Protein AF-A0A2S8GTS0-F1 (afdb_monomer_lite)

pLDDT: mean 87.64, std 12.95, range [44.84, 98.56]

Foldseek 3Di:
DDPVVVVVVLVVVLVVLLVCCVVPVPVSLVCCVVNVVSCVVVVVLQSCVVNQDLVVLLVVLVVQLVVLVVVQVVFDDDPPRPDSCSVVSSLQSLLVSLLSCVVNVVLVSSVVSLVVSCVVPPDPVSVVSSVCSSVSDNDDDDPPDDD

Organism: NCBI:txid124

Sequence (147 aa):
MSLNGYLLETERSVELFLRMATEQPVLAEQLYSITEDDLVKQGRYQECGPFLRPKQDYDQARARYRLTKKQEKSLPAGKRSPPKTATLFFYRDVIRLVALLVQNDRLEDARWVREHALKVIDNDRFQGLLEEAMRGKFPQISPHEEF

Structure (mmCIF, N/CA/C/O backbone):
data_AF-A0A2S8GTS0-F1
#
_entry.id   AF-A0A2S8GTS0-F1
#
loop_
_atom_site.group_PDB
_atom_site.id
_atom_site.type_symbol
_atom_site.label_atom_id
_atom_site.label_alt_id
_atom_site.label_comp_id
_atom_site.label_asym_id
_atom_site.label_entity_id
_atom_site.label_seq_id
_atom_site.pdbx_PDB_ins_code
_atom_site.Cartn_x
_atom_site.Cartn_y
_atom_site.Cartn_z
_atom_site.occupancy
_atom_site.B_iso_or_equiv
_atom_site.auth_seq_id
_atom_site.auth_comp_id
_atom_site.auth_asym_id
_atom_site.auth_atom_id
_atom_site.pdbx_PDB_model_num
ATOM 1 N N . MET A 1 1 ? 20.798 -10.227 18.750 1.00 44.84 1 MET A N 1
ATOM 2 C CA . MET A 1 1 ? 19.446 -9.659 18.940 1.00 44.84 1 MET A CA 1
ATOM 3 C C . MET A 1 1 ? 18.492 -10.825 19.131 1.00 44.84 1 MET A C 1
ATOM 5 O O . MET A 1 1 ? 18.595 -11.784 18.378 1.00 44.84 1 MET A O 1
ATOM 9 N N . SER A 1 2 ? 17.669 -10.810 20.178 1.00 47.91 2 SER A N 1
ATOM 10 C CA . SER A 1 2 ? 16.706 -11.882 20.465 1.00 47.91 2 SER A CA 1
ATOM 11 C C . SER A 1 2 ? 15.424 -11.643 19.668 1.00 47.91 2 SER A C 1
ATOM 13 O O . SER A 1 2 ? 14.894 -10.534 19.708 1.00 47.91 2 SER A O 1
ATOM 15 N N . LEU A 1 3 ? 14.924 -12.671 18.976 1.00 52.88 3 LEU A N 1
ATOM 16 C CA . LEU A 1 3 ? 13.661 -12.635 18.224 1.00 52.88 3 LEU A CA 1
ATOM 17 C C . LEU A 1 3 ? 12.484 -12.197 19.116 1.00 52.88 3 LEU A C 1
ATOM 19 O O . LEU A 1 3 ? 11.642 -11.413 18.692 1.00 52.88 3 LEU A O 1
ATOM 23 N N . ASN A 1 4 ? 12.487 -12.629 20.383 1.00 56.69 4 ASN A N 1
ATOM 24 C CA . ASN A 1 4 ? 11.463 -12.256 21.359 1.00 56.69 4 ASN A CA 1
ATOM 25 C C . ASN A 1 4 ? 11.500 -10.761 21.699 1.00 56.69 4 ASN A C 1
ATOM 27 O O . ASN A 1 4 ? 10.451 -10.170 21.914 1.00 56.69 4 ASN A O 1
ATOM 31 N N . GLY A 1 5 ? 12.684 -10.137 21.726 1.00 53.03 5 GLY A N 1
ATOM 32 C CA . GLY A 1 5 ? 12.807 -8.700 21.997 1.00 53.03 5 GLY A CA 1
ATOM 33 C C . GLY A 1 5 ? 12.197 -7.851 20.883 1.00 53.03 5 GLY A C 1
ATOM 34 O O . GLY A 1 5 ? 11.430 -6.940 21.163 1.00 53.03 5 GLY A O 1
ATOM 35 N N . TYR A 1 6 ? 12.463 -8.218 19.626 1.00 58.84 6 TYR A N 1
ATOM 36 C CA . TYR A 1 6 ? 11.900 -7.537 18.459 1.00 58.84 6 TYR A CA 1
ATOM 37 C C . TYR A 1 6 ? 10.370 -7.670 18.399 1.00 58.84 6 TYR A C 1
ATOM 39 O O . TYR A 1 6 ? 9.679 -6.684 18.181 1.00 58.84 6 TYR A O 1
ATOM 47 N N . LEU A 1 7 ? 9.827 -8.863 18.677 1.00 57.84 7 LEU A N 1
ATOM 48 C CA . LEU A 1 7 ? 8.376 -9.093 18.705 1.00 57.84 7 LEU A CA 1
ATOM 49 C C . LEU A 1 7 ? 7.669 -8.275 19.803 1.00 57.84 7 LEU A C 1
ATOM 51 O O . LEU A 1 7 ? 6.654 -7.641 19.528 1.00 57.84 7 LEU A O 1
ATOM 55 N N . LEU A 1 8 ? 8.239 -8.218 21.012 1.00 61.56 8 LEU A N 1
ATOM 56 C CA . LEU A 1 8 ? 7.715 -7.410 22.123 1.00 61.56 8 LEU A CA 1
ATOM 57 C C . LEU A 1 8 ? 7.779 -5.898 21.843 1.00 61.56 8 LEU A C 1
ATOM 59 O O . LEU A 1 8 ? 6.886 -5.155 22.251 1.00 61.56 8 LEU A O 1
ATOM 63 N N . GLU A 1 9 ? 8.825 -5.426 21.162 1.00 68.75 9 GLU A N 1
ATOM 64 C CA . GLU A 1 9 ? 8.941 -4.023 20.745 1.00 68.75 9 GLU A CA 1
ATOM 65 C C . GLU A 1 9 ? 7.926 -3.671 19.650 1.00 68.75 9 GLU A C 1
ATOM 67 O O . GLU A 1 9 ? 7.309 -2.605 19.710 1.00 68.75 9 GLU A O 1
ATOM 72 N N . THR A 1 10 ? 7.692 -4.578 18.698 1.00 68.56 10 THR A N 1
ATOM 73 C CA . THR A 1 10 ? 6.692 -4.413 17.636 1.00 68.56 10 THR A CA 1
ATOM 74 C C . THR A 1 10 ? 5.261 -4.393 18.187 1.00 68.56 10 THR A C 1
ATOM 76 O O . THR A 1 10 ? 4.475 -3.530 17.797 1.00 68.56 10 THR A O 1
ATOM 79 N N . GLU A 1 11 ? 4.913 -5.270 19.134 1.00 74.88 11 GLU A N 1
ATOM 80 C CA . GLU A 1 11 ? 3.597 -5.250 19.798 1.00 74.88 11 GLU A CA 1
ATOM 81 C C . GLU A 1 11 ? 3.366 -3.939 20.562 1.00 74.88 11 GLU A C 1
ATOM 83 O O . GLU A 1 11 ? 2.363 -3.261 20.338 1.00 74.88 11 GLU A O 1
ATOM 88 N N . ARG A 1 12 ? 4.339 -3.508 21.376 1.00 79.94 12 ARG A N 1
ATOM 89 C CA . ARG A 1 12 ? 4.253 -2.237 22.119 1.00 79.94 12 ARG A CA 1
ATOM 90 C C . ARG A 1 12 ? 4.150 -1.019 21.205 1.00 79.94 12 ARG A C 1
ATOM 92 O O . ARG A 1 12 ? 3.462 -0.060 21.546 1.00 79.94 12 ARG A O 1
ATOM 99 N N . SER A 1 13 ? 4.830 -1.046 20.060 1.00 82.00 13 SER A N 1
ATOM 100 C CA . SER A 1 13 ? 4.794 0.049 19.084 1.00 82.00 13 SER A CA 1
ATOM 101 C C . SER A 1 13 ? 3.420 0.168 18.425 1.00 82.00 13 SER A C 1
ATOM 103 O O . SER A 1 13 ? 2.912 1.279 18.270 1.00 82.00 13 SER A O 1
ATOM 105 N N . VAL A 1 14 ? 2.782 -0.963 18.102 1.00 86.88 14 VAL A N 1
ATOM 106 C CA . VAL A 1 14 ? 1.412 -0.988 17.570 1.00 86.88 14 VAL A CA 1
ATOM 107 C C . VAL A 1 14 ? 0.402 -0.532 18.621 1.00 86.88 14 VAL A C 1
ATOM 109 O O . VAL A 1 14 ? -0.426 0.325 18.326 1.00 86.88 14 VAL A O 1
ATOM 112 N N . GLU A 1 15 ? 0.484 -1.022 19.858 1.00 88.25 15 GLU A N 1
ATOM 113 C CA . GLU A 1 15 ? -0.424 -0.590 20.931 1.00 88.25 15 GLU A CA 1
ATOM 114 C C . GLU A 1 15 ? -0.308 0.911 21.224 1.00 88.25 15 GLU A C 1
ATOM 116 O O . GLU A 1 15 ? -1.322 1.606 21.344 1.00 88.25 15 GLU A O 1
ATOM 121 N N . LEU A 1 16 ? 0.923 1.433 21.286 1.00 87.75 16 LEU A N 1
ATOM 122 C CA . LEU A 1 16 ? 1.165 2.862 21.462 1.00 87.75 16 LEU A CA 1
ATOM 123 C C . LEU A 1 16 ? 0.562 3.666 20.308 1.00 87.75 16 LEU A C 1
ATOM 125 O O . LEU A 1 16 ? -0.114 4.667 20.548 1.00 87.75 16 LEU A O 1
ATOM 129 N N . PHE A 1 17 ? 0.761 3.211 19.069 1.00 91.50 17 PHE A N 1
ATOM 130 C CA . PHE A 1 17 ? 0.177 3.844 17.894 1.00 91.50 17 PHE A CA 1
ATOM 131 C C . PHE A 1 17 ? -1.353 3.875 17.953 1.00 91.50 17 PHE A C 1
ATOM 133 O O . PHE A 1 17 ? -1.939 4.931 17.740 1.00 91.50 17 PHE A O 1
ATOM 140 N N . LEU A 1 18 ? -2.010 2.761 18.286 1.00 91.06 18 LEU A N 1
ATOM 141 C CA . LEU A 1 18 ? -3.476 2.690 18.357 1.00 91.06 18 LEU A CA 1
ATOM 142 C C . LEU A 1 18 ? -4.045 3.604 19.448 1.00 91.06 18 LEU A C 1
ATOM 144 O O . LEU A 1 18 ? -5.069 4.267 19.254 1.00 91.06 18 LEU A O 1
ATOM 148 N N . ARG A 1 19 ? -3.349 3.709 20.582 1.00 91.12 19 ARG A N 1
ATOM 149 C CA . ARG A 1 19 ? -3.705 4.671 21.625 1.00 91.12 19 ARG A CA 1
ATOM 150 C C . ARG A 1 19 ? -3.560 6.110 21.128 1.00 91.12 19 ARG A C 1
ATOM 152 O O . ARG A 1 19 ? -4.479 6.912 21.288 1.00 91.12 19 ARG A O 1
ATOM 159 N N . MET A 1 20 ? -2.448 6.425 20.466 1.00 89.44 20 MET A N 1
ATOM 160 C CA . MET A 1 20 ? -2.226 7.740 19.862 1.00 89.44 20 MET A CA 1
ATOM 161 C C . MET A 1 20 ? -3.240 8.065 18.764 1.00 89.44 20 MET A C 1
ATOM 163 O O . MET A 1 20 ? -3.662 9.208 18.668 1.00 89.44 20 MET A O 1
ATOM 167 N N . ALA A 1 21 ? -3.672 7.088 17.968 1.00 91.00 21 ALA A N 1
ATOM 168 C CA . ALA A 1 21 ? -4.705 7.270 16.951 1.00 91.00 21 ALA A CA 1
ATOM 169 C C . ALA A 1 21 ? -6.033 7.750 17.552 1.00 91.00 21 ALA A C 1
ATOM 171 O O . ALA A 1 21 ? -6.744 8.534 16.927 1.00 91.00 21 ALA A O 1
ATOM 172 N N . THR A 1 22 ? -6.330 7.325 18.781 1.00 90.00 22 THR A N 1
ATOM 173 C CA . THR A 1 22 ? -7.530 7.736 19.517 1.00 90.00 22 THR A CA 1
ATOM 174 C C . THR A 1 22 ? -7.357 9.112 20.164 1.00 90.00 22 THR A C 1
ATOM 176 O O . THR A 1 22 ? -8.251 9.951 20.092 1.00 90.00 22 THR A O 1
ATOM 179 N N . GLU A 1 23 ? -6.212 9.356 20.805 1.00 91.75 23 GLU A N 1
ATOM 180 C CA . GLU A 1 23 ? -5.979 10.570 21.601 1.00 91.75 23 GLU A CA 1
ATOM 181 C C . GLU A 1 23 ? -5.496 11.766 20.755 1.00 91.75 23 GLU A C 1
ATOM 183 O O . GLU A 1 23 ? -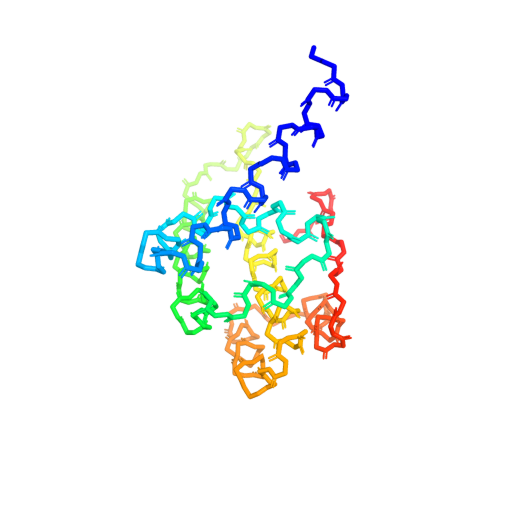5.786 12.919 21.072 1.00 91.75 23 GLU A O 1
ATOM 188 N N . GLN A 1 24 ? -4.728 11.507 19.694 1.00 90.50 24 GLN A N 1
ATOM 189 C CA . GLN A 1 24 ? -3.992 12.494 18.896 1.00 90.50 24 GLN A CA 1
ATOM 190 C C . GLN A 1 24 ? -3.953 12.091 17.405 1.00 90.50 24 GLN A C 1
ATOM 192 O O . GLN A 1 24 ? -2.882 11.798 16.861 1.00 90.50 24 GLN A O 1
ATOM 197 N N . PRO A 1 25 ? -5.100 12.111 16.700 1.00 88.75 25 PRO A N 1
ATOM 198 C CA . PRO A 1 25 ? -5.218 11.579 15.338 1.00 88.75 25 PRO A CA 1
ATOM 199 C C . PRO A 1 25 ? -4.277 12.254 14.328 1.00 88.75 25 PRO A C 1
ATOM 201 O O . PRO A 1 25 ? -3.727 11.586 13.458 1.00 88.75 25 PRO A O 1
ATOM 204 N N . VAL A 1 26 ? -4.016 13.558 14.480 1.00 89.12 26 VAL A N 1
ATOM 205 C CA . VAL A 1 26 ? -3.086 14.306 13.612 1.00 89.12 26 VAL A CA 1
ATOM 206 C C . VAL A 1 26 ? -1.650 13.792 13.742 1.00 89.12 26 VAL A C 1
ATOM 208 O O . VAL A 1 26 ? -0.929 13.696 12.752 1.00 89.12 26 VAL A O 1
ATOM 211 N N . LEU A 1 27 ? -1.219 13.453 14.959 1.00 87.38 27 LEU A N 1
ATOM 212 C CA . LEU A 1 27 ? 0.125 12.930 15.192 1.00 87.38 27 LEU A CA 1
ATOM 213 C C . LEU A 1 27 ? 0.229 11.469 14.739 1.00 87.38 27 LEU A C 1
ATOM 215 O O . LEU A 1 27 ? 1.231 11.080 14.144 1.00 87.38 27 LEU A O 1
ATOM 219 N N . ALA A 1 28 ? -0.820 10.674 14.961 1.00 90.00 28 ALA A N 1
ATOM 220 C CA . ALA A 1 28 ? -0.889 9.305 14.460 1.00 90.00 28 ALA A CA 1
ATOM 221 C C . ALA A 1 28 ? -0.785 9.257 12.929 1.00 90.00 28 ALA A C 1
ATOM 223 O O . ALA A 1 28 ? -0.053 8.436 12.387 1.00 90.00 28 ALA A O 1
ATOM 224 N N . GLU A 1 29 ? -1.412 10.195 12.225 1.00 89.38 29 GLU A N 1
ATOM 225 C CA . GLU A 1 29 ? -1.317 10.281 10.768 1.00 89.38 29 GLU A CA 1
ATOM 226 C C . GLU A 1 29 ? 0.125 10.485 10.266 1.00 89.38 29 GLU A C 1
ATOM 228 O O . GLU A 1 29 ? 0.523 9.909 9.255 1.00 89.38 29 GLU A O 1
ATOM 233 N N . GLN A 1 30 ? 0.945 11.242 11.000 1.00 87.00 30 GLN A N 1
ATOM 234 C CA . GLN A 1 30 ? 2.363 11.430 10.672 1.00 87.00 30 GLN A CA 1
ATOM 235 C C . GLN A 1 30 ? 3.193 10.161 10.910 1.00 87.00 30 GLN A C 1
ATOM 237 O O . GLN A 1 30 ? 4.163 9.906 10.194 1.00 87.00 30 GLN A O 1
ATOM 242 N N . LEU A 1 31 ? 2.814 9.364 11.909 1.00 88.56 31 LEU A N 1
ATOM 243 C CA . LEU A 1 31 ? 3.525 8.146 12.299 1.00 88.56 31 LEU A CA 1
ATOM 244 C C . LEU A 1 31 ? 3.069 6.906 11.532 1.00 88.56 31 LEU A C 1
ATOM 246 O O . LEU A 1 31 ? 3.812 5.927 11.491 1.00 88.56 31 LEU A O 1
ATOM 250 N N . TYR A 1 32 ? 1.898 6.955 10.893 1.00 90.56 32 TYR A N 1
ATOM 251 C CA . TYR A 1 32 ? 1.297 5.813 10.210 1.00 90.56 32 TYR A CA 1
ATOM 252 C C . TYR A 1 32 ? 2.254 5.145 9.218 1.00 90.56 32 TYR A C 1
ATOM 254 O O . TYR A 1 32 ? 2.394 3.928 9.225 1.00 90.56 32 TYR A O 1
ATOM 262 N N . SER A 1 33 ? 3.004 5.932 8.439 1.00 85.75 33 SER A N 1
ATOM 263 C CA . SER A 1 33 ? 3.965 5.395 7.460 1.00 85.75 33 SER A CA 1
ATOM 264 C C . SER A 1 33 ? 5.053 4.492 8.066 1.00 85.75 33 SER A C 1
ATOM 266 O O . SER A 1 33 ? 5.623 3.659 7.364 1.00 85.75 33 SER A O 1
ATOM 268 N N . ILE A 1 34 ? 5.345 4.644 9.362 1.00 86.38 34 ILE A N 1
ATOM 269 C CA . ILE A 1 34 ? 6.344 3.858 10.096 1.00 86.38 34 ILE A CA 1
ATOM 270 C C . ILE A 1 34 ? 5.697 2.606 10.701 1.00 86.38 34 ILE A C 1
ATOM 272 O O . ILE A 1 34 ? 6.320 1.548 10.743 1.00 86.38 34 ILE A O 1
ATOM 276 N N . THR A 1 35 ? 4.449 2.713 11.160 1.00 89.00 35 THR A N 1
ATOM 277 C CA . THR A 1 35 ? 3.731 1.643 11.870 1.00 89.00 35 THR A CA 1
ATOM 278 C C . THR A 1 35 ? 2.903 0.746 10.957 1.00 89.00 35 THR A C 1
ATOM 280 O O . THR A 1 35 ? 2.542 -0.358 11.361 1.00 89.00 35 THR A O 1
ATOM 283 N N . GLU A 1 36 ? 2.638 1.160 9.718 1.00 90.62 36 GLU A N 1
ATOM 284 C CA . GLU A 1 36 ? 1.833 0.404 8.759 1.00 90.62 36 GLU A CA 1
ATOM 285 C C . GLU A 1 36 ? 2.371 -1.018 8.546 1.00 90.62 36 GLU A C 1
ATOM 287 O O . GLU A 1 36 ? 1.611 -1.990 8.540 1.00 90.62 36 GLU A O 1
ATOM 292 N N . ASP A 1 37 ? 3.689 -1.170 8.370 1.00 89.12 37 ASP A N 1
ATOM 293 C CA . ASP A 1 37 ? 4.330 -2.477 8.171 1.00 89.12 37 ASP A CA 1
ATOM 294 C C . ASP A 1 37 ? 4.052 -3.425 9.341 1.00 89.12 37 ASP A C 1
ATOM 296 O O . ASP A 1 37 ? 3.794 -4.609 9.119 1.00 89.12 37 ASP A O 1
ATOM 300 N N . ASP A 1 38 ? 4.028 -2.911 10.565 1.00 90.00 38 ASP A N 1
ATOM 301 C CA . ASP A 1 38 ? 3.791 -3.713 11.758 1.00 90.00 38 ASP A CA 1
ATOM 302 C C . ASP A 1 38 ? 2.304 -4.009 11.976 1.00 90.00 38 ASP A C 1
ATOM 304 O O . ASP A 1 38 ? 1.961 -5.143 12.318 1.00 90.00 38 ASP A O 1
ATOM 308 N N . LEU A 1 39 ? 1.412 -3.063 11.662 1.00 91.06 39 LEU A N 1
ATOM 309 C CA . LEU A 1 39 ? -0.036 -3.301 11.630 1.00 91.06 39 LEU A CA 1
ATOM 310 C C . LEU A 1 39 ? -0.390 -4.431 10.654 1.00 91.06 39 LEU A C 1
ATOM 312 O O . LEU A 1 39 ? -1.102 -5.371 11.011 1.00 91.06 39 LEU A O 1
ATOM 316 N N . VAL A 1 40 ? 0.168 -4.400 9.441 1.00 91.19 40 VAL A N 1
ATOM 317 C CA . VAL A 1 40 ? -0.086 -5.430 8.423 1.00 91.19 40 VAL A CA 1
ATOM 318 C C . VAL A 1 40 ? 0.481 -6.790 8.824 1.00 91.19 40 VAL A C 1
ATOM 320 O O . VAL A 1 40 ? -0.205 -7.798 8.649 1.00 91.19 40 VAL A O 1
ATOM 323 N N . LYS A 1 41 ? 1.689 -6.850 9.403 1.00 89.25 41 LYS A N 1
ATOM 324 C CA . LYS A 1 41 ? 2.257 -8.114 9.915 1.00 89.25 41 LYS A CA 1
ATOM 325 C C . LYS A 1 41 ? 1.406 -8.728 11.028 1.00 89.25 41 LYS A C 1
ATOM 327 O O . LYS A 1 41 ? 1.329 -9.949 11.114 1.00 89.25 41 LYS A O 1
ATOM 332 N N . GLN A 1 42 ? 0.773 -7.899 11.858 1.00 89.81 42 GLN A N 1
ATOM 333 C CA . GLN A 1 42 ? -0.115 -8.342 12.937 1.00 89.81 42 GLN A CA 1
ATOM 334 C C . GLN A 1 42 ? -1.566 -8.585 12.483 1.00 89.81 42 GLN A C 1
ATOM 336 O O . GLN A 1 42 ? -2.414 -8.924 13.306 1.00 89.81 42 GLN A O 1
ATOM 341 N N . GLY A 1 43 ? -1.882 -8.409 11.195 1.00 91.00 43 GLY A N 1
ATOM 342 C CA . GLY A 1 43 ? -3.241 -8.589 10.676 1.00 91.00 43 GLY A CA 1
ATOM 343 C C . GLY A 1 43 ? -4.231 -7.489 11.082 1.00 91.00 43 GLY A C 1
ATOM 344 O O . GLY A 1 43 ? -5.438 -7.668 10.933 1.00 91.00 43 GLY A O 1
ATOM 345 N N . ARG A 1 44 ? -3.738 -6.351 11.586 1.00 93.44 44 ARG A N 1
ATOM 346 C CA . ARG A 1 44 ? -4.514 -5.175 12.017 1.00 93.44 44 ARG A CA 1
ATOM 347 C C . ARG A 1 44 ? -4.881 -4.298 10.816 1.00 93.44 44 ARG A C 1
ATOM 349 O O . ARG A 1 44 ? -4.431 -3.161 10.682 1.00 93.44 44 ARG A O 1
ATOM 356 N N . TYR A 1 45 ? -5.612 -4.874 9.862 1.00 95.00 45 TYR A N 1
ATOM 357 C CA . TYR A 1 45 ? -5.909 -4.204 8.594 1.00 95.00 45 TYR A CA 1
ATOM 358 C C . TYR A 1 45 ? -6.964 -3.107 8.727 1.00 95.00 45 TYR A C 1
ATOM 360 O O . TYR A 1 45 ? -6.885 -2.126 7.995 1.00 95.00 45 TYR A O 1
ATOM 368 N N . GLN A 1 46 ? -7.933 -3.250 9.634 1.00 95.06 46 GLN A N 1
ATOM 369 C CA . GLN A 1 46 ? -9.020 -2.273 9.804 1.00 95.06 46 GLN A CA 1
ATOM 370 C C . GLN A 1 46 ? -8.511 -0.962 10.414 1.00 95.06 46 GLN A C 1
ATOM 372 O O . GLN A 1 46 ? -8.975 0.135 10.118 1.00 95.06 46 GLN A O 1
ATOM 377 N N . GLU A 1 47 ? -7.484 -1.075 11.245 1.00 94.75 47 GLU A N 1
ATOM 378 C CA . GLU A 1 47 ? -6.821 0.019 11.934 1.00 94.75 47 GLU A CA 1
ATOM 379 C C . GLU A 1 47 ? -6.019 0.903 10.968 1.00 94.75 47 GLU A C 1
ATOM 381 O O . GLU A 1 47 ? -5.740 2.062 11.268 1.00 94.75 47 GLU A O 1
ATOM 386 N N . CYS A 1 48 ? -5.696 0.386 9.780 1.00 95.12 48 CYS A N 1
ATOM 387 C CA . CYS A 1 48 ? -5.105 1.156 8.691 1.00 95.12 48 CYS A CA 1
ATOM 388 C C . CYS A 1 48 ? -6.107 2.104 8.018 1.00 95.12 48 CYS A C 1
ATOM 390 O O . CYS A 1 48 ? -5.709 3.170 7.556 1.00 95.12 48 CYS A O 1
ATOM 392 N N . GLY A 1 49 ? -7.390 1.731 7.946 1.00 95.38 49 GLY A N 1
ATOM 393 C CA . GLY A 1 49 ? -8.411 2.388 7.123 1.00 95.38 49 GLY A CA 1
ATOM 394 C C . GLY A 1 49 ? -8.464 3.914 7.218 1.00 95.38 49 GLY A C 1
ATOM 395 O O . GLY A 1 49 ? -8.426 4.567 6.167 1.00 95.38 49 GLY A O 1
ATOM 396 N N . PRO A 1 50 ? -8.504 4.498 8.434 1.00 95.00 50 PRO A N 1
ATOM 397 C CA . PRO A 1 50 ? -8.559 5.948 8.627 1.00 95.00 50 PRO A CA 1
ATOM 398 C C . PRO A 1 50 ? -7.365 6.713 8.047 1.00 95.00 50 PRO A C 1
ATOM 400 O O . PRO A 1 50 ? -7.488 7.900 7.757 1.00 95.00 50 PRO A O 1
ATOM 403 N N . PHE A 1 51 ? -6.225 6.045 7.871 1.00 95.06 51 PHE A N 1
ATOM 404 C CA . PHE A 1 51 ? -4.976 6.658 7.423 1.00 95.06 51 PHE A CA 1
ATOM 405 C C . PHE A 1 51 ? -4.689 6.430 5.935 1.00 95.06 51 PHE A C 1
ATOM 407 O O . PHE A 1 51 ? -3.779 7.052 5.391 1.00 95.06 51 PHE A O 1
ATOM 414 N N . LEU A 1 52 ? -5.466 5.576 5.256 1.00 95.44 52 LEU A N 1
ATOM 415 C CA . LEU A 1 52 ? -5.289 5.305 3.828 1.00 95.44 52 LEU A CA 1
ATOM 416 C C . LEU A 1 52 ? -5.681 6.526 2.990 1.00 95.44 52 LEU A C 1
ATOM 418 O O . LEU A 1 52 ? -6.826 6.997 3.028 1.00 95.44 52 LEU A O 1
ATOM 422 N N . ARG A 1 53 ? -4.762 6.981 2.137 1.00 95.88 53 ARG A N 1
ATOM 423 C CA . ARG A 1 53 ? -4.956 8.108 1.221 1.00 95.88 53 ARG A CA 1
ATOM 424 C C . ARG A 1 53 ? -4.748 7.637 -0.224 1.00 95.88 53 ARG A C 1
ATOM 426 O O . ARG A 1 53 ? -3.788 8.053 -0.871 1.00 95.88 53 ARG A O 1
ATOM 433 N N . PRO A 1 54 ? -5.671 6.831 -0.789 1.00 96.38 54 PRO A N 1
ATOM 434 C CA . PRO A 1 54 ? -5.458 6.047 -2.010 1.00 96.38 54 PRO A CA 1
ATOM 435 C C . PRO A 1 54 ? -4.800 6.792 -3.172 1.00 96.38 54 PRO A C 1
ATOM 437 O O . PRO A 1 54 ? -3.852 6.290 -3.767 1.00 96.38 54 PRO A O 1
ATOM 440 N N . LYS A 1 55 ? -5.270 8.006 -3.491 1.00 97.31 55 LYS A N 1
ATOM 441 C CA . LYS A 1 55 ? -4.691 8.813 -4.577 1.00 97.31 55 LYS A CA 1
ATOM 442 C C . LYS A 1 55 ? -3.274 9.288 -4.254 1.00 97.31 55 LYS A C 1
ATOM 444 O O . LYS A 1 55 ? -2.394 9.167 -5.097 1.00 97.31 55 LYS A O 1
ATOM 449 N N . GLN A 1 56 ? -3.055 9.798 -3.042 1.00 96.25 56 GLN A N 1
ATOM 450 C CA . GLN A 1 56 ? -1.751 10.295 -2.605 1.00 96.25 56 GLN A CA 1
ATOM 451 C C . GLN A 1 56 ? -0.731 9.154 -2.501 1.00 96.25 56 GLN A C 1
ATOM 453 O O . GLN A 1 56 ? 0.379 9.288 -3.013 1.00 96.25 56 GLN A O 1
ATOM 458 N N . ASP A 1 57 ? -1.119 8.035 -1.889 1.00 95.25 57 ASP A N 1
ATOM 459 C CA . ASP A 1 57 ? -0.258 6.867 -1.690 1.00 95.25 57 ASP A CA 1
ATOM 460 C C . ASP A 1 57 ? 0.127 6.249 -3.043 1.00 95.25 57 ASP A C 1
ATOM 462 O O . ASP A 1 57 ? 1.300 5.972 -3.308 1.00 95.25 57 ASP A O 1
ATOM 466 N N . TYR A 1 58 ? -0.841 6.139 -3.962 1.00 97.94 58 TYR A N 1
ATOM 467 C CA . TYR A 1 58 ? -0.587 5.719 -5.339 1.00 97.94 58 TYR A CA 1
ATOM 468 C C . TYR A 1 58 ? 0.341 6.686 -6.089 1.00 97.94 58 TYR A C 1
ATOM 470 O O . TYR A 1 58 ? 1.298 6.250 -6.737 1.00 97.94 58 TYR A O 1
ATOM 478 N N . ASP A 1 59 ? 0.092 7.995 -6.014 1.00 97.62 59 ASP A N 1
ATOM 479 C CA . ASP A 1 59 ? 0.922 8.992 -6.693 1.00 97.62 59 ASP A CA 1
ATOM 480 C C . ASP A 1 59 ? 2.358 8.985 -6.156 1.00 97.62 59 ASP A C 1
ATOM 482 O O . ASP A 1 59 ? 3.308 9.100 -6.939 1.00 97.62 59 ASP A O 1
ATOM 486 N N . GLN A 1 60 ? 2.541 8.767 -4.851 1.00 95.38 60 GLN A N 1
ATOM 487 C CA . GLN A 1 60 ? 3.857 8.602 -4.240 1.00 95.38 60 GLN A CA 1
ATOM 488 C C . GLN A 1 60 ? 4.561 7.334 -4.745 1.00 95.38 60 GLN A C 1
ATOM 490 O O . GLN A 1 60 ? 5.724 7.414 -5.160 1.00 95.38 60 GLN A O 1
ATOM 495 N N . ALA A 1 61 ? 3.868 6.191 -4.782 1.00 95.75 61 ALA A N 1
ATOM 496 C CA . ALA A 1 61 ? 4.403 4.938 -5.321 1.00 95.75 61 ALA A CA 1
ATOM 497 C C . ALA A 1 61 ? 4.814 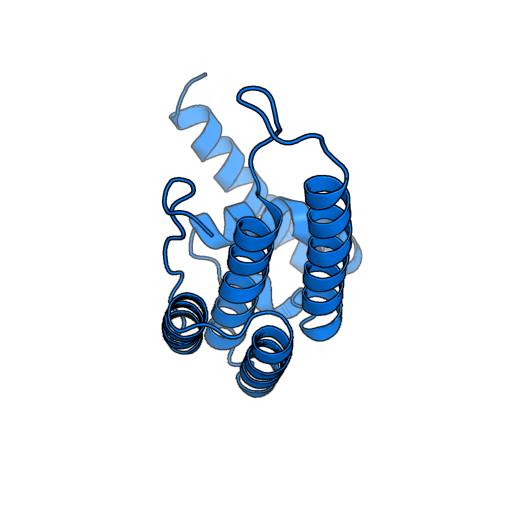5.091 -6.797 1.00 95.75 61 ALA A C 1
ATOM 499 O O . ALA A 1 61 ? 5.920 4.719 -7.201 1.00 95.75 61 ALA A O 1
ATOM 500 N N . ARG A 1 62 ? 3.966 5.731 -7.610 1.00 97.25 62 ARG A N 1
ATOM 501 C CA . ARG A 1 62 ? 4.236 6.020 -9.024 1.00 97.25 62 ARG A CA 1
ATOM 502 C C . ARG A 1 62 ? 5.413 6.979 -9.204 1.00 97.25 62 ARG A C 1
ATOM 504 O O . ARG A 1 62 ? 6.243 6.768 -10.093 1.00 97.25 62 ARG A O 1
ATOM 511 N N . ALA A 1 63 ? 5.504 8.038 -8.402 1.00 96.31 63 ALA A N 1
ATOM 512 C CA . ALA A 1 63 ? 6.607 8.994 -8.467 1.00 96.31 63 ALA A CA 1
ATOM 513 C C . ALA A 1 63 ? 7.942 8.322 -8.116 1.00 96.31 63 ALA A C 1
ATOM 515 O O . ALA A 1 63 ? 8.916 8.468 -8.862 1.00 96.31 63 ALA A O 1
ATOM 516 N N . ARG A 1 64 ? 7.959 7.520 -7.042 1.00 94.81 64 ARG A N 1
ATOM 517 C CA . ARG A 1 64 ? 9.112 6.709 -6.636 1.00 94.81 64 ARG A CA 1
ATOM 518 C C . ARG A 1 64 ? 9.528 5.754 -7.752 1.00 94.81 64 ARG A C 1
ATOM 520 O O . ARG A 1 64 ? 10.684 5.787 -8.162 1.00 94.81 64 ARG A O 1
ATOM 527 N N . TYR A 1 65 ? 8.584 5.001 -8.321 1.00 95.44 65 TYR A N 1
ATOM 528 C CA . TYR A 1 65 ? 8.844 4.109 -9.453 1.00 95.44 65 TYR A CA 1
ATOM 529 C C . TYR A 1 65 ? 9.527 4.832 -10.616 1.00 95.44 65 TYR A C 1
ATOM 531 O O . TYR A 1 65 ? 10.567 4.388 -11.101 1.00 95.44 65 TYR A O 1
ATOM 539 N N . ARG A 1 66 ? 8.990 5.980 -11.049 1.00 94.94 66 ARG A N 1
ATOM 540 C CA . ARG A 1 66 ? 9.560 6.752 -12.167 1.00 94.94 66 ARG A CA 1
ATOM 541 C C . ARG A 1 66 ? 10.978 7.231 -11.869 1.00 94.94 66 ARG A C 1
ATOM 543 O O . ARG A 1 66 ? 11.833 7.163 -12.755 1.00 94.94 66 ARG A O 1
ATOM 550 N N . LEU A 1 67 ? 11.226 7.709 -10.649 1.00 93.25 67 LEU A N 1
ATOM 551 C CA . LEU A 1 67 ? 12.543 8.175 -10.227 1.00 93.25 67 LEU A CA 1
ATOM 552 C C . LEU A 1 67 ? 13.555 7.022 -10.199 1.00 93.25 67 LEU A C 1
ATOM 554 O O . LEU A 1 67 ? 14.597 7.116 -10.849 1.00 93.25 67 LEU A O 1
ATOM 558 N N . THR A 1 68 ? 13.223 5.916 -9.530 1.00 90.75 68 THR A N 1
ATOM 559 C CA . THR A 1 68 ? 14.100 4.741 -9.423 1.00 90.75 68 THR A CA 1
ATOM 560 C C . THR A 1 68 ? 14.337 4.103 -10.791 1.00 90.75 68 THR A C 1
ATOM 562 O O . THR A 1 68 ? 15.476 3.811 -11.139 1.00 90.75 68 THR A O 1
ATOM 565 N N . LYS A 1 69 ? 13.312 3.988 -11.648 1.00 91.12 69 LYS A N 1
ATOM 566 C CA . LYS A 1 69 ? 13.468 3.445 -13.009 1.00 91.12 69 LYS A CA 1
ATOM 567 C C . LYS A 1 69 ? 14.382 4.312 -13.876 1.00 91.12 69 LYS A C 1
ATOM 569 O O . LYS A 1 69 ? 15.128 3.791 -14.704 1.00 91.12 69 LYS A O 1
ATOM 574 N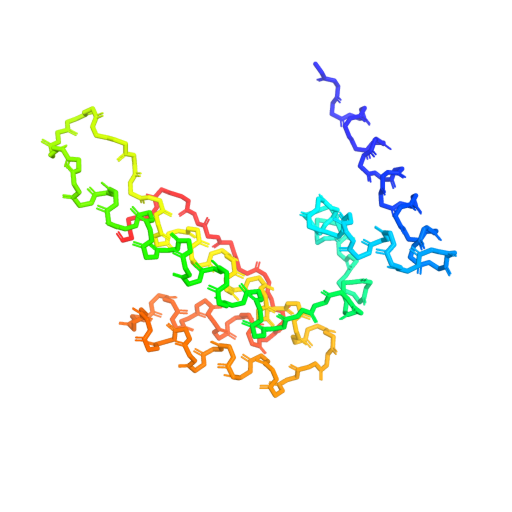 N . LYS A 1 70 ? 14.337 5.640 -13.707 1.00 90.56 70 LYS A N 1
ATOM 575 C CA . LYS A 1 70 ? 15.258 6.562 -14.389 1.00 90.56 70 LYS A CA 1
ATOM 576 C C . LYS A 1 70 ? 16.695 6.360 -13.904 1.00 90.56 70 LYS A C 1
ATOM 578 O O . LYS A 1 70 ? 17.597 6.306 -14.736 1.00 90.56 70 LYS A O 1
ATOM 583 N N . GLN A 1 71 ? 16.895 6.206 -12.595 1.00 87.31 71 GLN A N 1
ATOM 584 C CA . GLN A 1 71 ? 18.208 5.919 -12.011 1.00 87.31 71 GLN A CA 1
ATOM 585 C C . GLN A 1 71 ? 18.766 4.583 -12.520 1.00 87.31 71 GLN A C 1
ATOM 587 O O . GLN A 1 71 ? 19.884 4.550 -13.025 1.00 87.31 71 GLN A O 1
ATOM 592 N N . GLU A 1 72 ? 17.967 3.515 -12.510 1.00 88.75 72 GLU A N 1
ATOM 593 C CA . GLU A 1 72 ? 18.347 2.197 -13.042 1.00 88.75 72 GLU A CA 1
ATOM 594 C C . GLU A 1 72 ? 18.806 2.249 -14.500 1.00 88.75 72 GLU A C 1
ATOM 596 O O . GLU A 1 72 ? 19.786 1.604 -14.859 1.00 88.75 72 GLU A O 1
ATOM 601 N N . LYS A 1 73 ? 18.119 3.030 -15.343 1.00 85.81 73 LYS A N 1
ATOM 602 C CA . LYS A 1 73 ? 18.492 3.216 -16.755 1.00 85.81 73 LYS A CA 1
ATOM 603 C C . LYS A 1 73 ? 19.774 4.028 -16.940 1.00 85.81 73 LYS A C 1
ATOM 605 O O . LYS A 1 73 ? 20.429 3.880 -17.964 1.00 85.81 73 LYS A O 1
ATOM 610 N N . SER A 1 74 ? 20.097 4.910 -15.994 1.00 84.56 74 SER A N 1
ATOM 611 C CA . SER A 1 74 ? 21.291 5.764 -16.054 1.00 84.56 74 SER A CA 1
ATOM 612 C C . SER A 1 74 ? 22.566 5.071 -15.573 1.00 84.56 74 SER A C 1
ATOM 614 O O . SER A 1 74 ? 23.663 5.564 -15.824 1.00 84.56 74 SER A O 1
ATOM 616 N N . LEU A 1 75 ? 22.433 3.937 -14.883 1.00 79.62 75 LEU A N 1
ATOM 617 C CA . LEU A 1 75 ? 23.564 3.184 -14.363 1.00 79.62 75 LEU A CA 1
ATOM 618 C C . LEU A 1 75 ? 24.146 2.275 -15.460 1.00 79.62 75 LEU A C 1
ATOM 620 O O . LEU A 1 75 ? 23.388 1.648 -16.204 1.00 79.62 75 LEU A O 1
ATOM 624 N N . PRO A 1 76 ? 25.483 2.174 -15.573 1.00 75.19 76 PRO A N 1
ATOM 625 C CA . PRO A 1 76 ? 26.116 1.296 -16.550 1.00 75.19 76 PRO A CA 1
ATOM 626 C C . PRO A 1 76 ? 25.704 -0.155 -16.300 1.00 75.19 76 PRO A C 1
ATOM 628 O O . PRO A 1 76 ? 25.619 -0.580 -15.148 1.00 75.19 76 PRO A O 1
ATOM 631 N N . ALA A 1 77 ? 25.462 -0.917 -17.368 1.00 69.31 77 ALA A N 1
ATOM 632 C CA . ALA A 1 77 ? 25.160 -2.341 -17.279 1.00 69.31 77 ALA A CA 1
ATOM 633 C C . ALA A 1 77 ? 26.432 -3.142 -16.951 1.00 69.31 77 ALA A C 1
ATOM 635 O O . ALA A 1 77 ? 27.451 -3.009 -17.626 1.00 69.31 77 ALA A O 1
ATOM 636 N N . GLY A 1 78 ? 26.385 -3.983 -15.918 1.00 67.81 78 GLY A N 1
ATOM 637 C CA . GLY A 1 78 ? 27.494 -4.851 -15.536 1.00 67.81 78 GLY A CA 1
ATOM 638 C C . GLY A 1 78 ? 27.224 -5.633 -14.251 1.00 67.81 78 GLY A C 1
ATOM 639 O O . GLY A 1 78 ? 26.261 -5.388 -13.535 1.00 67.81 78 GLY A O 1
ATOM 640 N N . LYS A 1 79 ? 28.120 -6.565 -13.910 1.00 61.34 79 LYS A N 1
ATOM 641 C CA . LYS A 1 79 ? 27.994 -7.421 -12.709 1.00 61.34 79 LYS A CA 1
ATOM 642 C C . LYS A 1 79 ? 27.987 -6.658 -11.369 1.00 61.34 79 LYS A C 1
ATOM 644 O O . LYS A 1 79 ? 27.725 -7.263 -10.339 1.00 61.34 79 LYS A O 1
ATOM 649 N N . ARG A 1 80 ? 28.310 -5.358 -11.372 1.00 65.06 80 ARG A N 1
ATOM 650 C CA . ARG A 1 80 ? 28.297 -4.466 -10.195 1.00 65.06 80 ARG A CA 1
ATOM 651 C C . ARG A 1 80 ? 27.168 -3.431 -10.228 1.00 65.06 80 ARG A C 1
ATOM 653 O O . ARG A 1 80 ? 27.137 -2.556 -9.368 1.00 65.06 80 ARG A O 1
ATOM 660 N N . SER A 1 81 ? 26.275 -3.485 -11.216 1.00 64.62 81 SER A N 1
ATOM 661 C CA . SER A 1 81 ? 25.120 -2.590 -11.252 1.00 64.62 81 SER A CA 1
ATOM 662 C C . SER A 1 81 ? 24.194 -2.903 -10.073 1.00 64.62 81 SER A C 1
ATOM 664 O O . SER A 1 81 ? 23.968 -4.080 -9.782 1.00 64.62 81 SER A O 1
ATOM 666 N N . PRO A 1 82 ? 23.641 -1.882 -9.399 1.00 66.75 82 PRO A N 1
ATOM 667 C CA . PRO A 1 82 ? 22.600 -2.078 -8.401 1.00 66.75 82 PRO A CA 1
ATOM 668 C C . PRO A 1 82 ? 21.433 -2.912 -8.957 1.00 66.75 82 PRO A C 1
ATOM 670 O O . PRO A 1 82 ? 21.123 -2.804 -10.150 1.00 66.75 82 PRO A O 1
ATOM 673 N N . PRO A 1 83 ? 20.771 -3.727 -8.117 1.00 72.62 83 PRO A N 1
ATOM 674 C CA . PRO A 1 83 ? 19.612 -4.501 -8.539 1.00 72.62 83 PRO A CA 1
ATOM 675 C C . PRO A 1 83 ? 18.490 -3.576 -9.024 1.00 72.62 83 PRO A C 1
ATOM 677 O O . PRO A 1 83 ? 18.252 -2.508 -8.452 1.00 72.62 83 PRO A O 1
ATOM 680 N N . LYS A 1 84 ? 17.781 -4.006 -10.072 1.00 80.94 84 LYS A N 1
ATOM 681 C CA . LYS A 1 84 ? 16.613 -3.293 -10.597 1.00 80.94 84 LYS A CA 1
ATOM 682 C C . LYS A 1 84 ? 15.419 -3.552 -9.680 1.00 80.94 84 LYS A C 1
ATOM 684 O O . LYS A 1 84 ? 14.760 -4.580 -9.781 1.00 80.94 84 LYS A O 1
ATOM 689 N N . THR A 1 85 ? 15.185 -2.643 -8.747 1.00 87.88 85 THR A N 1
ATOM 690 C CA . THR A 1 85 ? 14.187 -2.763 -7.676 1.00 87.88 85 THR A CA 1
ATOM 691 C C . THR A 1 85 ? 12.958 -1.882 -7.895 1.00 87.88 85 THR A C 1
ATOM 693 O O . THR A 1 85 ? 11.969 -2.044 -7.189 1.00 87.88 85 THR A O 1
ATOM 696 N N . ALA A 1 86 ? 12.962 -0.991 -8.894 1.00 91.12 86 ALA A N 1
ATOM 697 C CA . ALA A 1 86 ? 11.866 -0.066 -9.167 1.00 91.12 86 ALA A CA 1
ATOM 698 C C . ALA A 1 86 ? 10.534 -0.800 -9.359 1.00 91.12 86 ALA A C 1
ATOM 700 O O . ALA A 1 86 ? 9.548 -0.461 -8.708 1.00 91.12 86 ALA A O 1
ATOM 701 N N . THR A 1 87 ? 10.507 -1.811 -10.234 1.00 92.06 87 THR A N 1
ATOM 702 C CA . THR A 1 87 ? 9.291 -2.589 -10.511 1.00 92.06 87 THR A CA 1
ATOM 703 C C . THR A 1 87 ? 8.820 -3.334 -9.259 1.00 92.06 87 THR A C 1
ATOM 705 O O . THR A 1 87 ? 7.640 -3.280 -8.930 1.00 92.06 87 THR A O 1
ATOM 708 N N . LEU A 1 88 ? 9.748 -3.961 -8.528 1.00 91.44 88 LEU A N 1
ATOM 709 C CA . LEU A 1 88 ? 9.458 -4.688 -7.291 1.00 91.44 88 LEU A CA 1
ATOM 710 C C . LEU A 1 88 ? 8.812 -3.783 -6.231 1.00 91.44 88 LEU A C 1
ATOM 712 O O . LEU A 1 88 ? 7.791 -4.147 -5.652 1.00 91.44 88 LEU A O 1
ATOM 716 N N . PHE A 1 89 ? 9.381 -2.598 -5.987 1.00 91.50 89 PHE A N 1
ATOM 717 C CA . PHE A 1 89 ? 8.816 -1.652 -5.023 1.00 91.50 89 PHE A CA 1
ATOM 718 C C . PHE A 1 89 ? 7.454 -1.133 -5.469 1.00 91.50 89 PHE A C 1
ATOM 720 O O . PHE A 1 89 ? 6.541 -1.068 -4.655 1.00 91.50 89 PHE A O 1
ATOM 727 N N . PHE A 1 90 ? 7.285 -0.842 -6.761 1.00 95.31 90 PHE A N 1
ATOM 728 C CA . PHE A 1 90 ? 5.985 -0.433 -7.285 1.00 95.31 90 PHE A CA 1
ATOM 729 C C . PHE A 1 90 ? 4.923 -1.519 -7.087 1.00 95.31 90 PHE A C 1
ATOM 731 O O . PHE A 1 90 ? 3.819 -1.214 -6.644 1.00 95.31 90 PHE A O 1
ATOM 738 N N . TYR A 1 91 ? 5.262 -2.783 -7.359 1.00 95.00 91 TYR A N 1
ATOM 739 C CA . TYR A 1 91 ? 4.359 -3.906 -7.114 1.00 95.00 91 TYR A CA 1
ATOM 740 C C . TYR A 1 91 ? 3.977 -3.966 -5.639 1.00 95.00 91 TYR A C 1
ATOM 742 O O . TYR A 1 91 ? 2.790 -3.947 -5.329 1.00 95.00 91 TYR A O 1
ATOM 750 N N . ARG A 1 92 ? 4.966 -3.983 -4.737 1.00 93.31 92 ARG A N 1
ATOM 751 C CA . ARG A 1 92 ? 4.732 -4.080 -3.291 1.00 93.31 92 ARG A CA 1
ATOM 752 C C . ARG A 1 92 ? 3.828 -2.962 -2.785 1.00 93.31 92 ARG A C 1
ATOM 754 O O . ARG A 1 92 ? 2.848 -3.264 -2.109 1.00 93.31 92 ARG A O 1
ATOM 761 N N . ASP A 1 93 ? 4.142 -1.717 -3.127 1.00 94.50 93 ASP A N 1
ATOM 762 C CA . ASP A 1 93 ? 3.407 -0.547 -2.649 1.00 94.50 93 ASP A CA 1
ATOM 763 C C . ASP A 1 93 ? 1.948 -0.584 -3.155 1.00 94.50 93 ASP A C 1
ATOM 765 O O . ASP A 1 93 ? 1.010 -0.446 -2.371 1.00 94.50 93 ASP A O 1
ATOM 769 N N . VAL A 1 94 ? 1.730 -0.859 -4.449 1.00 97.50 94 VAL A N 1
ATOM 770 C CA . VAL A 1 94 ? 0.382 -0.847 -5.047 1.00 97.50 94 VAL A CA 1
ATOM 771 C C . VAL A 1 94 ? -0.470 -2.038 -4.608 1.00 97.50 94 VAL A C 1
ATOM 773 O O . VAL A 1 94 ? -1.630 -1.854 -4.247 1.00 97.50 94 VAL A O 1
ATOM 776 N N . ILE A 1 95 ? 0.072 -3.257 -4.638 1.00 97.12 95 ILE A N 1
ATOM 777 C CA . ILE A 1 95 ? -0.657 -4.479 -4.254 1.00 97.12 95 ILE A CA 1
ATOM 778 C C . ILE A 1 95 ? -1.130 -4.369 -2.810 1.00 97.12 95 ILE A C 1
ATOM 780 O O . ILE A 1 95 ? -2.281 -4.671 -2.499 1.00 97.12 95 ILE A O 1
ATOM 784 N N . ARG A 1 96 ? -0.245 -3.900 -1.930 1.00 95.88 96 ARG A N 1
ATOM 785 C CA . ARG A 1 96 ? -0.554 -3.707 -0.521 1.00 95.88 96 ARG A CA 1
ATOM 786 C C . ARG A 1 96 ? -1.624 -2.642 -0.311 1.00 95.88 96 ARG A C 1
ATOM 788 O O . ARG A 1 96 ? -2.560 -2.894 0.441 1.00 95.88 96 ARG A O 1
ATOM 795 N N . LEU A 1 97 ? -1.518 -1.503 -0.999 1.00 97.62 97 LEU A N 1
ATOM 796 C CA . LEU A 1 97 ? -2.532 -0.451 -0.952 1.00 97.62 97 LEU A CA 1
ATOM 797 C C . LEU A 1 97 ? -3.904 -0.985 -1.387 1.00 97.62 97 LEU A C 1
ATOM 799 O O . LEU A 1 97 ? -4.887 -0.784 -0.683 1.00 97.62 97 LEU A O 1
ATOM 803 N N . VAL A 1 98 ? -3.975 -1.719 -2.502 1.00 98.38 98 VAL A N 1
ATOM 804 C CA . VAL A 1 98 ? -5.224 -2.338 -2.978 1.00 98.38 98 VAL A CA 1
ATOM 805 C C . VAL A 1 98 ? -5.788 -3.315 -1.946 1.00 98.38 98 VAL A C 1
ATOM 807 O O . VAL A 1 98 ? -6.969 -3.226 -1.618 1.00 98.38 98 VAL A O 1
ATOM 810 N N . ALA A 1 99 ? -4.960 -4.207 -1.396 1.00 97.88 99 ALA A N 1
ATOM 811 C CA . ALA A 1 99 ? -5.396 -5.175 -0.392 1.00 97.88 99 ALA A CA 1
ATOM 812 C C . ALA A 1 99 ? -5.933 -4.488 0.874 1.00 97.88 99 ALA A C 1
ATOM 814 O O . ALA A 1 99 ? -6.998 -4.858 1.365 1.00 97.88 99 ALA A O 1
ATOM 815 N N . LEU A 1 100 ? -5.247 -3.451 1.367 1.00 97.69 100 LEU A N 1
ATOM 816 C CA . LEU A 1 100 ? -5.697 -2.654 2.510 1.00 97.69 100 LEU A CA 1
ATOM 817 C C . LEU A 1 100 ? -7.018 -1.937 2.228 1.00 97.69 100 LEU A C 1
ATOM 819 O O . LEU A 1 100 ? -7.911 -1.965 3.071 1.00 97.69 100 LEU A O 1
ATOM 823 N N . LEU A 1 101 ? -7.182 -1.341 1.045 1.00 98.50 101 LEU A N 1
ATOM 824 C CA . LEU A 1 101 ? -8.434 -0.687 0.662 1.00 98.50 101 LEU A CA 1
ATOM 825 C C . LEU A 1 101 ? -9.600 -1.682 0.621 1.00 98.50 101 LEU A C 1
ATOM 827 O O . LEU A 1 101 ? -10.667 -1.376 1.143 1.00 98.50 101 LEU A O 1
ATOM 831 N N . VAL A 1 102 ? -9.395 -2.880 0.065 1.00 98.25 102 VAL A N 1
ATOM 832 C CA . VAL A 1 102 ? -10.419 -3.938 0.036 1.00 98.25 102 VAL A CA 1
ATOM 833 C C . VAL A 1 102 ? -10.770 -4.416 1.439 1.00 98.25 102 VAL A C 1
ATOM 835 O O . VAL A 1 102 ? -11.948 -4.546 1.747 1.00 98.25 102 VAL A O 1
ATOM 838 N N . GLN A 1 103 ? -9.769 -4.645 2.295 1.00 97.44 103 GLN A N 1
ATOM 839 C CA . GLN A 1 103 ? -9.998 -5.049 3.684 1.00 97.44 103 GLN A CA 1
ATOM 840 C C . GLN A 1 103 ? -10.812 -4.004 4.458 1.00 97.44 103 GLN A C 1
ATOM 842 O O . GLN A 1 103 ? -11.553 -4.377 5.350 1.00 97.44 103 GLN A O 1
ATOM 847 N N . ASN A 1 104 ? -10.728 -2.724 4.092 1.00 97.88 104 ASN A N 1
ATOM 848 C CA . ASN A 1 104 ? -11.457 -1.625 4.733 1.00 97.88 104 ASN A CA 1
ATOM 849 C C . ASN A 1 104 ? -12.737 -1.213 3.974 1.00 97.88 104 ASN A C 1
ATOM 851 O O . ASN A 1 104 ? -13.165 -0.066 4.078 1.00 97.88 104 ASN A O 1
ATOM 855 N N . ASP A 1 105 ? -13.310 -2.100 3.153 1.00 97.94 105 ASP A N 1
ATOM 856 C CA . ASP A 1 105 ? -14.531 -1.865 2.359 1.00 97.94 105 ASP A CA 1
ATOM 857 C C . ASP A 1 105 ? -14.460 -0.674 1.372 1.00 97.94 105 ASP A C 1
ATOM 859 O O . ASP A 1 105 ? -15.467 -0.222 0.823 1.00 97.94 105 ASP A O 1
ATOM 863 N N . ARG A 1 106 ? -13.255 -0.187 1.047 1.00 98.06 106 ARG A N 1
ATOM 864 C CA . ARG A 1 106 ? -13.011 0.926 0.108 1.00 98.06 106 ARG A CA 1
ATOM 865 C C . ARG A 1 106 ? -12.832 0.429 -1.329 1.00 98.06 106 ARG A C 1
ATOM 867 O O . ARG A 1 106 ? -11.833 0.711 -1.993 1.00 98.06 106 ARG A O 1
ATOM 874 N N . LEU A 1 107 ? -13.810 -0.329 -1.827 1.00 98.12 107 LEU A N 1
ATOM 875 C CA . LEU A 1 107 ? -13.724 -1.015 -3.126 1.00 98.12 107 LEU A CA 1
ATOM 876 C C . LEU A 1 107 ? -13.587 -0.071 -4.329 1.00 98.12 107 LEU A C 1
ATOM 878 O O . LEU A 1 107 ? -12.907 -0.414 -5.296 1.00 98.12 107 LEU A O 1
ATOM 882 N N . GLU A 1 108 ? -14.222 1.101 -4.301 1.00 98.25 108 GLU A N 1
ATOM 883 C CA . GLU A 1 108 ? -14.112 2.077 -5.394 1.00 98.25 108 GLU A CA 1
ATOM 884 C C . GLU A 1 108 ? -12.688 2.628 -5.514 1.00 98.25 108 GLU A C 1
ATOM 886 O O . GLU A 1 108 ? -12.125 2.663 -6.611 1.00 98.25 108 GLU A O 1
ATOM 891 N N . ASP A 1 109 ? -12.069 2.961 -4.379 1.00 98.50 109 ASP A N 1
ATOM 892 C CA . ASP A 1 109 ? -10.676 3.397 -4.324 1.00 98.50 109 ASP A CA 1
ATOM 893 C C . ASP A 1 109 ? -9.728 2.281 -4.785 1.00 98.50 109 ASP A C 1
ATOM 895 O O . ASP A 1 109 ? -8.819 2.528 -5.579 1.00 98.50 109 ASP A O 1
ATOM 899 N N . ALA A 1 110 ? -9.962 1.039 -4.346 1.00 98.56 110 ALA A N 1
ATOM 900 C CA . ALA A 1 110 ? -9.171 -0.118 -4.763 1.00 98.56 110 ALA A CA 1
ATOM 901 C C . ALA A 1 110 ? -9.213 -0.326 -6.290 1.00 98.56 110 ALA A C 1
ATOM 903 O O . ALA A 1 110 ? -8.170 -0.507 -6.926 1.00 98.56 110 ALA A O 1
ATOM 904 N N . ARG A 1 111 ? -10.406 -0.234 -6.900 1.00 98.50 111 ARG A N 1
ATOM 905 C CA . ARG A 1 111 ? -10.580 -0.315 -8.362 1.00 98.50 111 ARG A CA 1
ATOM 906 C C . ARG A 1 111 ? -9.862 0.823 -9.075 1.00 98.50 111 ARG A C 1
ATOM 908 O O . ARG A 1 111 ? -9.154 0.566 -10.048 1.00 98.50 111 ARG A O 1
ATOM 915 N N . TRP A 1 112 ? -9.986 2.050 -8.567 1.00 98.56 112 TRP A N 1
ATOM 916 C CA . TRP A 1 112 ? -9.300 3.207 -9.135 1.00 98.56 112 TRP A CA 1
ATOM 917 C C . TRP A 1 112 ? -7.780 3.009 -9.143 1.00 98.56 112 TRP A C 1
ATOM 919 O O . TRP A 1 112 ? -7.147 3.211 -10.184 1.00 98.56 112 TRP A O 1
ATOM 929 N N . VAL A 1 113 ? -7.198 2.560 -8.023 1.00 98.56 113 VAL A N 1
ATOM 930 C CA . VAL A 1 113 ? -5.756 2.283 -7.913 1.00 98.56 113 VAL A CA 1
ATOM 931 C C . VAL A 1 113 ? -5.340 1.188 -8.899 1.00 98.56 113 VAL A C 1
ATOM 933 O O . VAL A 1 113 ? -4.386 1.393 -9.650 1.00 98.56 113 VAL A O 1
ATOM 936 N N . ARG A 1 114 ? -6.073 0.064 -8.965 1.00 98.06 114 ARG A N 1
ATOM 937 C CA . ARG A 1 114 ? -5.816 -1.039 -9.914 1.00 98.06 114 ARG A CA 1
ATOM 938 C C . ARG A 1 114 ? -5.788 -0.546 -11.361 1.00 98.06 114 ARG A C 1
ATOM 940 O O . ARG A 1 114 ? -4.812 -0.778 -12.071 1.00 98.06 114 ARG A O 1
ATOM 947 N N . GLU A 1 115 ? -6.828 0.160 -11.796 1.00 98.06 115 GLU A N 1
ATOM 948 C CA . GLU A 1 115 ? -6.933 0.669 -13.169 1.00 98.06 115 GLU A CA 1
ATOM 949 C C . GLU A 1 115 ? -5.803 1.639 -13.525 1.00 98.06 115 GLU A C 1
ATOM 951 O O . GLU A 1 115 ? -5.289 1.622 -14.644 1.00 98.06 115 GLU A O 1
ATOM 956 N N . HIS A 1 116 ? -5.400 2.498 -12.587 1.00 98.25 116 HIS A N 1
ATOM 957 C CA . HIS A 1 116 ? -4.319 3.448 -12.830 1.00 98.25 116 HIS A CA 1
ATOM 958 C C . HIS A 1 116 ? -2.952 2.769 -12.828 1.00 98.25 116 HIS A C 1
ATOM 960 O O . HIS A 1 116 ? -2.114 3.115 -13.662 1.00 98.25 116 HIS A O 1
ATOM 966 N N . ALA A 1 117 ? -2.739 1.782 -11.960 1.00 97.31 117 ALA A N 1
ATOM 967 C CA . ALA A 1 117 ? -1.496 1.031 -11.902 1.00 97.31 117 ALA A CA 1
ATOM 968 C C . ALA A 1 117 ? -1.252 0.203 -13.173 1.00 97.31 117 ALA A C 1
ATOM 970 O O . ALA A 1 117 ? -0.124 0.186 -13.670 1.00 97.31 117 ALA A O 1
ATOM 971 N N . LEU A 1 118 ? -2.301 -0.392 -13.754 1.00 97.00 118 LEU A N 1
ATOM 972 C CA . LEU A 1 118 ? -2.204 -1.122 -15.025 1.00 97.00 118 LEU A CA 1
ATOM 973 C C . LEU A 1 118 ? -1.821 -0.218 -16.205 1.00 97.00 118 LEU A C 1
ATOM 975 O O . LEU A 1 118 ? -1.145 -0.657 -17.125 1.00 97.00 118 LEU A O 1
ATOM 979 N N . LYS A 1 119 ? -2.131 1.085 -16.154 1.00 97.06 119 LYS A N 1
ATOM 980 C CA . LYS A 1 119 ? -1.623 2.055 -17.148 1.00 97.06 119 LYS A CA 1
ATOM 981 C C . LYS A 1 119 ? -0.117 2.318 -17.016 1.00 97.06 119 LYS A C 1
ATOM 983 O O . LYS A 1 119 ? 0.477 2.898 -17.923 1.00 97.06 119 LYS A O 1
ATOM 988 N N . VAL A 1 120 ? 0.497 1.979 -15.877 1.00 94.88 120 VAL A N 1
ATOM 989 C CA . VAL A 1 120 ? 1.938 2.162 -15.626 1.00 94.88 120 VAL A CA 1
ATOM 990 C C . VAL A 1 120 ? 2.719 0.907 -16.000 1.00 94.88 120 VAL A C 1
ATOM 992 O O . VAL A 1 120 ? 3.768 1.017 -16.637 1.00 94.88 120 VAL A O 1
ATOM 995 N N . ILE A 1 121 ? 2.230 -0.264 -15.592 1.00 93.12 121 ILE A N 1
ATOM 996 C CA . ILE A 1 121 ? 2.808 -1.569 -15.918 1.00 93.12 121 ILE A CA 1
ATOM 997 C C . ILE A 1 121 ? 1.653 -2.500 -16.265 1.00 93.12 121 ILE A C 1
ATOM 999 O O . ILE A 1 121 ? 0.863 -2.831 -15.390 1.00 93.12 121 ILE A O 1
ATOM 1003 N N . ASP A 1 122 ? 1.580 -2.929 -17.521 1.00 93.44 122 ASP A N 1
ATOM 1004 C CA . ASP A 1 122 ? 0.568 -3.875 -17.981 1.00 93.44 122 ASP A CA 1
ATOM 1005 C C . ASP A 1 122 ? 1.235 -5.208 -18.327 1.00 93.44 122 ASP A C 1
ATOM 1007 O O . ASP A 1 122 ? 1.887 -5.338 -19.365 1.00 93.44 122 ASP A O 1
ATOM 1011 N N . ASN A 1 123 ? 1.175 -6.169 -17.403 1.00 92.62 123 ASN A N 1
ATOM 1012 C CA . ASN A 1 123 ? 1.615 -7.539 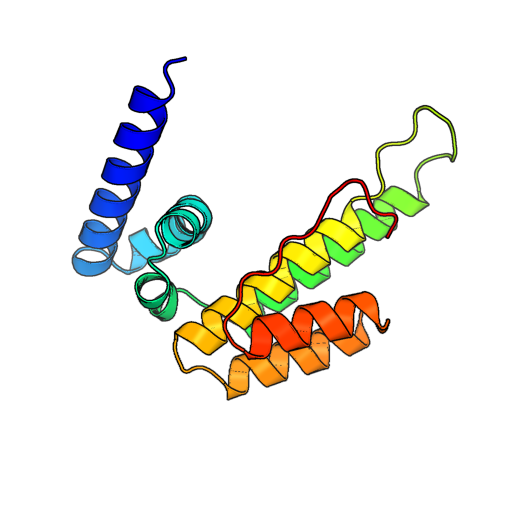-17.647 1.00 92.62 123 ASN A CA 1
ATOM 1013 C C . ASN A 1 123 ? 0.824 -8.539 -16.794 1.00 92.62 123 ASN A C 1
ATOM 1015 O O . ASN A 1 123 ? 0.310 -8.194 -15.726 1.00 92.62 123 ASN A O 1
ATOM 1019 N N . ASP A 1 124 ? 0.780 -9.790 -17.252 1.00 93.62 124 ASP A N 1
ATOM 1020 C CA . ASP A 1 124 ? -0.032 -10.854 -16.650 1.00 93.62 124 ASP A CA 1
ATOM 1021 C C . ASP A 1 124 ? 0.306 -11.103 -15.174 1.00 93.62 124 ASP A C 1
ATOM 1023 O O . ASP A 1 124 ? -0.583 -11.352 -14.358 1.00 93.62 124 ASP A O 1
ATOM 1027 N N . ARG A 1 125 ? 1.588 -10.988 -14.798 1.00 90.94 125 ARG A N 1
ATOM 1028 C CA . ARG A 1 125 ? 2.033 -11.181 -13.410 1.00 90.94 125 ARG A CA 1
ATOM 1029 C C . ARG A 1 125 ? 1.444 -10.115 -12.492 1.00 90.94 125 ARG A C 1
ATOM 1031 O O . ARG A 1 125 ? 0.902 -10.443 -11.441 1.00 90.94 125 ARG A O 1
ATOM 1038 N N . PHE A 1 126 ? 1.542 -8.844 -12.875 1.00 94.19 126 PHE A N 1
ATOM 1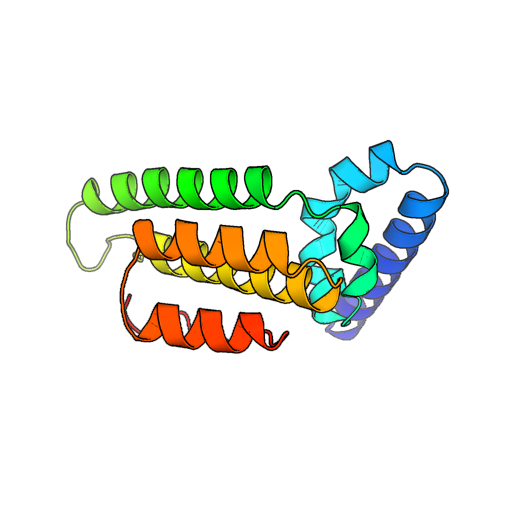039 C CA . PHE A 1 126 ? 1.006 -7.749 -12.076 1.00 94.19 126 PHE A CA 1
ATOM 1040 C C . PHE A 1 126 ? -0.513 -7.784 -12.019 1.00 94.19 126 PHE A C 1
ATOM 1042 O O . PHE A 1 126 ? -1.080 -7.587 -10.947 1.00 94.19 126 PHE A O 1
ATOM 1049 N N . GLN A 1 127 ? -1.161 -8.092 -13.145 1.00 96.00 127 GLN A N 1
ATOM 1050 C CA . GLN A 1 127 ? -2.603 -8.305 -13.187 1.00 96.00 127 GLN A CA 1
ATOM 1051 C C . GLN A 1 127 ? -3.020 -9.399 -12.199 1.00 96.00 127 GLN A C 1
ATOM 1053 O O . GLN A 1 127 ? -3.881 -9.150 -11.361 1.00 96.00 127 GLN A O 1
ATOM 1058 N N . GLY A 1 128 ? -2.366 -10.566 -12.218 1.00 95.62 128 GLY A N 1
ATOM 1059 C CA . GLY A 1 128 ? -2.654 -11.660 -11.287 1.00 95.62 128 GLY A CA 1
ATOM 1060 C C . GLY A 1 128 ? -2.491 -11.262 -9.817 1.00 95.62 128 GLY A C 1
ATOM 1061 O O . GLY A 1 128 ? -3.377 -11.520 -9.003 1.00 95.62 128 GLY A O 1
ATOM 1062 N N . LEU A 1 129 ? -1.409 -10.554 -9.481 1.00 96.00 129 LEU A N 1
ATOM 1063 C CA . LEU A 1 129 ? -1.187 -10.056 -8.121 1.00 96.00 129 LEU A CA 1
ATOM 1064 C C . LEU A 1 129 ? -2.243 -9.023 -7.690 1.00 96.00 129 LEU A C 1
ATOM 1066 O O . LEU A 1 129 ? -2.693 -9.039 -6.544 1.00 96.00 129 LEU A O 1
ATOM 1070 N N . LEU A 1 130 ? -2.666 -8.140 -8.599 1.00 97.25 130 LEU A N 1
ATOM 1071 C CA . LEU A 1 130 ? -3.750 -7.189 -8.348 1.00 97.25 130 LEU A CA 1
ATOM 1072 C C . LEU A 1 130 ? -5.093 -7.900 -8.167 1.00 97.25 130 LEU A C 1
ATOM 1074 O O . LEU A 1 130 ? -5.862 -7.493 -7.306 1.00 97.25 130 LEU A O 1
ATOM 1078 N N . GLU A 1 131 ? -5.377 -8.968 -8.914 1.00 97.12 131 GLU A N 1
ATOM 1079 C CA . GLU A 1 131 ? -6.588 -9.777 -8.715 1.00 97.12 131 GLU A CA 1
ATOM 1080 C C . GLU A 1 131 ? -6.613 -10.452 -7.338 1.00 97.12 131 GLU A C 1
ATOM 1082 O O . GLU A 1 131 ? -7.659 -10.514 -6.691 1.00 97.12 131 GLU A O 1
ATOM 1087 N N . GLU A 1 132 ? -5.471 -10.937 -6.849 1.00 97.12 132 GLU A N 1
ATOM 1088 C CA . GLU A 1 132 ? -5.373 -11.458 -5.484 1.00 97.12 132 GLU A CA 1
ATOM 1089 C C . GLU A 1 132 ? -5.587 -10.363 -4.434 1.00 97.12 132 GLU A C 1
ATOM 1091 O O . GLU A 1 132 ? -6.364 -10.562 -3.495 1.00 97.12 132 GLU A O 1
ATOM 1096 N N . ALA A 1 133 ? -4.975 -9.192 -4.623 1.00 97.31 133 ALA A N 1
ATOM 1097 C CA . ALA A 1 133 ? -5.186 -8.031 -3.760 1.00 97.31 133 ALA A CA 1
ATOM 1098 C C . ALA A 1 133 ? -6.646 -7.559 -3.759 1.00 97.31 133 ALA A C 1
ATOM 1100 O O . ALA A 1 133 ? -7.195 -7.248 -2.704 1.00 97.31 133 ALA A O 1
ATOM 1101 N N . MET A 1 134 ? -7.316 -7.597 -4.914 1.00 97.81 134 MET A N 1
ATOM 1102 C CA . MET A 1 134 ? -8.744 -7.290 -5.054 1.00 97.81 134 MET A CA 1
ATOM 1103 C C . MET A 1 134 ? -9.651 -8.276 -4.303 1.00 97.81 134 MET A C 1
ATOM 1105 O O . MET A 1 134 ? -10.805 -7.957 -4.027 1.00 97.81 134 MET A O 1
ATOM 1109 N N . ARG A 1 135 ? -9.139 -9.456 -3.933 1.00 96.75 135 ARG A N 1
ATOM 1110 C CA . ARG A 1 135 ? -9.806 -10.422 -3.041 1.00 96.75 135 ARG A CA 1
ATOM 1111 C C . ARG A 1 135 ? -9.415 -10.228 -1.569 1.00 96.75 135 ARG A C 1
ATOM 1113 O O . ARG A 1 135 ? -9.670 -11.113 -0.756 1.00 96.75 135 ARG A O 1
ATOM 1120 N N . GLY A 1 136 ? -8.754 -9.117 -1.238 1.00 91.56 136 GLY A N 1
ATOM 1121 C CA . GLY A 1 136 ? -8.277 -8.782 0.104 1.00 91.56 136 GLY A CA 1
ATOM 1122 C C . GLY A 1 136 ? -7.033 -9.560 0.540 1.00 91.56 136 GLY A C 1
ATOM 1123 O O . GLY A 1 136 ? -6.693 -9.549 1.721 1.00 91.56 136 GLY A O 1
ATOM 1124 N N . LYS A 1 137 ? -6.354 -10.271 -0.368 1.00 93.88 137 LYS A N 1
ATOM 1125 C CA . LYS A 1 137 ? -5.153 -11.045 -0.024 1.00 93.88 137 LYS A CA 1
ATOM 1126 C C . LYS A 1 137 ? -3.900 -10.183 -0.127 1.00 93.88 137 LYS A C 1
ATOM 1128 O O . LYS A 1 137 ? -3.830 -9.269 -0.936 1.00 93.88 137 LYS A O 1
ATOM 1133 N N . PHE A 1 138 ? -2.880 -10.531 0.650 1.00 90.31 138 PHE A N 1
ATOM 1134 C CA . PHE A 1 138 ? -1.549 -9.928 0.568 1.00 90.31 138 PHE A CA 1
ATOM 1135 C C . PHE A 1 138 ? -0.600 -10.916 -0.121 1.00 90.31 138 PHE A C 1
ATOM 1137 O O . PHE A 1 138 ? 0.047 -11.711 0.569 1.00 90.31 138 PHE A O 1
ATOM 1144 N N . PRO A 1 139 ? -0.556 -10.949 -1.466 1.00 83.88 139 PRO A N 1
ATOM 1145 C CA . PRO A 1 139 ? 0.285 -11.901 -2.171 1.00 83.88 139 PRO A CA 1
ATOM 1146 C C . PRO A 1 139 ? 1.764 -11.594 -1.920 1.00 83.88 139 PRO A C 1
ATOM 1148 O O . PRO A 1 139 ? 2.185 -10.438 -1.827 1.00 83.88 139 PRO A O 1
ATOM 1151 N N . GLN A 1 140 ? 2.556 -12.654 -1.798 1.00 80.31 140 GLN A N 1
ATOM 1152 C CA . GLN A 1 140 ? 3.995 -12.547 -1.587 1.00 80.31 140 GLN A CA 1
ATOM 1153 C C . GLN A 1 140 ? 4.684 -12.196 -2.905 1.00 80.31 140 GLN A C 1
ATOM 1155 O O . GLN A 1 140 ? 4.430 -12.818 -3.934 1.00 8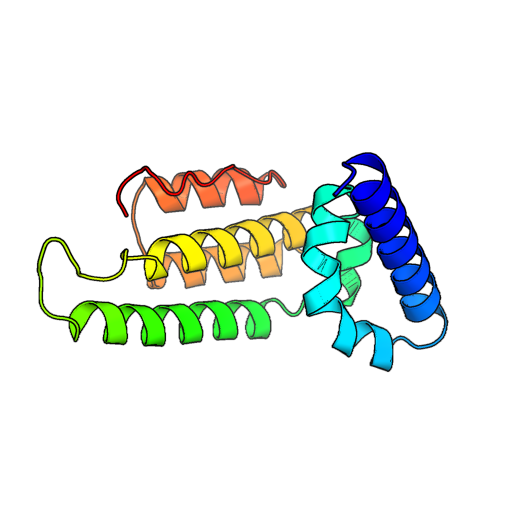0.31 140 GLN A O 1
ATOM 1160 N N . ILE A 1 141 ? 5.580 -11.212 -2.868 1.00 81.75 141 ILE A N 1
ATOM 1161 C CA . ILE A 1 141 ? 6.344 -10.778 -4.038 1.00 81.75 141 ILE A CA 1
ATOM 1162 C C . ILE A 1 141 ? 7.805 -11.147 -3.794 1.00 81.75 141 ILE A C 1
ATOM 1164 O O . ILE A 1 141 ? 8.494 -10.515 -2.992 1.00 81.75 141 ILE A O 1
ATOM 1168 N N . SER A 1 142 ? 8.276 -12.190 -4.471 1.00 72.31 142 SER A N 1
ATOM 1169 C CA . SER A 1 142 ? 9.644 -12.680 -4.315 1.00 72.31 142 SER A CA 1
ATOM 1170 C C . SER A 1 142 ? 10.653 -11.740 -4.992 1.00 72.31 142 SER A C 1
ATOM 1172 O O . SER A 1 142 ? 10.514 -11.464 -6.185 1.00 72.31 142 SER A O 1
ATOM 1174 N N . PRO A 1 143 ? 11.718 -11.294 -4.295 1.00 61.19 143 PRO A N 1
ATOM 1175 C CA . PRO A 1 143 ? 12.739 -10.409 -4.868 1.00 61.19 143 PRO A CA 1
ATOM 1176 C C . PRO A 1 143 ? 13.655 -11.099 -5.896 1.00 61.19 143 PRO A C 1
ATOM 1178 O O . PRO A 1 143 ? 14.403 -10.420 -6.593 1.00 61.19 143 PRO A O 1
ATOM 1181 N N . HIS A 1 144 ? 13.617 -12.432 -5.982 1.00 56.38 144 HIS A N 1
ATOM 1182 C CA . HIS A 1 144 ? 14.487 -13.242 -6.845 1.00 56.38 144 HIS A CA 1
ATOM 1183 C C . HIS A 1 144 ? 13.877 -13.594 -8.208 1.00 56.38 144 HIS A C 1
ATOM 1185 O O . HIS A 1 144 ? 14.551 -14.195 -9.037 1.00 56.38 144 HIS A O 1
ATOM 1191 N N . GLU A 1 145 ? 12.619 -13.235 -8.446 1.00 55.00 145 GLU A N 1
ATOM 1192 C CA . GLU A 1 145 ? 11.935 -13.511 -9.708 1.00 55.00 145 GLU A CA 1
ATOM 1193 C C . GLU A 1 145 ? 11.991 -12.259 -10.581 1.00 55.00 145 GLU A C 1
ATOM 1195 O O . GLU A 1 145 ? 11.389 -11.249 -10.224 1.00 55.00 145 GLU A O 1
ATOM 1200 N N . GLU A 1 146 ? 12.727 -12.318 -11.692 1.00 52.47 146 GLU A N 1
ATOM 1201 C CA . GLU A 1 146 ? 13.022 -11.173 -12.564 1.00 52.47 146 GLU A CA 1
ATOM 1202 C C . GLU A 1 146 ? 11.770 -10.334 -12.927 1.00 52.47 146 GLU A C 1
ATOM 1204 O O . GLU A 1 146 ? 10.683 -10.873 -13.166 1.00 52.47 146 GLU A O 1
ATOM 1209 N N . PHE A 1 147 ? 11.939 -9.001 -12.932 1.00 55.72 147 PHE A N 1
ATOM 1210 C CA . PHE A 1 147 ? 10.907 -7.973 -13.153 1.00 55.72 147 PHE A CA 1
ATOM 1211 C C . PHE A 1 147 ? 11.256 -7.013 -14.299 1.00 55.72 147 PHE A C 1
ATOM 1213 O O . PHE A 1 147 ? 12.453 -6.663 -14.451 1.00 55.72 147 PHE A O 1
#

Radius of gyration: 16.86 Å; chains: 1; bounding box: 43×28×40 Å

Secondary structure (DSSP, 8-state):
--HHHHHHHHHHHHHHHHHHHHH-HHHHHHHHHHHHHHHHHTT--GGGGGG--HHHHHHHHHHHHHHHHHHHHHSPPSTTSPP--HHHHHHHHHHHHHHHHHHTT-HHHHHHHHHHHHTT---HHHHHHHHHHHTT------TTS--